Protein AF-A0A2V8DXC4-F1 (afdb_monomer_lite)

Radius of gyration: 36.64 Å; chains: 1; bounding box: 113×95×62 Å

Sequence (183 aa):
MDARTRLVAAATALSLLAVLVGGCGDRRRDRPPEAAGRSTDSPWFADVAPQSGLMFTHFNGMAGEFYYPEIMPPGVALFDYDNDGDLDVFIVQGQMLGSKTIDRALFPPRDRAVLRGRLFRNDLKVDADGARTLHFTDVTDASHLEAYGYGMGVATGDFNNDGTRYEHRQPSRTPWLDDEVTR

pLDDT: mean 79.73, std 20.32, range [39.53, 98.62]

Secondary structure (DSSP, 8-state):
--HHHHHHHHHHHHHHHSTTSS-------------------S-S----HHHH----------SSS--GGGGSPPPEEEE-SSSSSS-EEEE------TT--GGG-SS--S-GGGSB-EEEEE--EE-TT--EE--EEE-TTTTT---BS---------SS-----------------------

Structure (mmCIF, N/CA/C/O backbone):
data_AF-A0A2V8DXC4-F1
#
_entry.id   AF-A0A2V8DXC4-F1
#
loop_
_atom_site.group_PDB
_atom_site.id
_atom_site.type_symbol
_atom_site.label_atom_id
_atom_site.label_alt_id
_atom_site.label_comp_id
_atom_site.label_asym_id
_atom_site.label_entity_id
_atom_site.label_seq_id
_atom_site.pdbx_PDB_ins_code
_atom_site.Cartn_x
_atom_site.Cartn_y
_atom_site.Cartn_z
_atom_site.occupancy
_atom_site.B_iso_or_equiv
_atom_site.auth_seq_id
_atom_site.auth_comp_id
_atom_site.auth_asym_id
_atom_site.auth_atom_id
_atom_site.pdbx_PDB_model_num
ATOM 1 N N . MET A 1 1 ? 75.206 -54.430 15.138 1.00 52.84 1 MET A N 1
ATOM 2 C CA . MET A 1 1 ? 74.331 -53.639 16.031 1.00 52.84 1 MET A CA 1
ATOM 3 C C . MET A 1 1 ? 73.920 -54.537 17.183 1.00 52.84 1 MET A C 1
ATOM 5 O O . MET A 1 1 ? 73.466 -55.648 16.942 1.00 52.84 1 MET A O 1
ATOM 9 N N . ASP A 1 2 ? 74.232 -54.084 18.392 1.00 57.88 2 ASP A N 1
ATOM 10 C CA . ASP A 1 2 ? 74.420 -54.853 19.626 1.00 57.88 2 ASP A CA 1
ATOM 11 C C . ASP A 1 2 ? 73.086 -55.167 20.346 1.00 57.88 2 ASP A C 1
ATOM 13 O O . ASP A 1 2 ? 72.120 -54.408 20.248 1.00 57.88 2 ASP A O 1
ATOM 17 N N . ALA A 1 3 ? 73.016 -56.280 21.086 1.00 56.53 3 ALA A N 1
ATOM 18 C CA . ALA A 1 3 ? 71.826 -56.732 21.824 1.00 56.53 3 ALA A CA 1
ATOM 19 C C . ALA A 1 3 ? 71.376 -55.725 22.903 1.00 56.53 3 ALA A C 1
ATOM 21 O O . ALA A 1 3 ? 70.200 -55.668 23.267 1.00 56.53 3 ALA A O 1
ATOM 22 N N . ARG A 1 4 ? 72.291 -54.851 23.338 1.00 54.78 4 ARG A N 1
ATOM 23 C CA . ARG A 1 4 ? 72.015 -53.712 24.224 1.00 54.78 4 ARG A CA 1
ATOM 24 C C . ARG A 1 4 ? 71.121 -52.644 23.583 1.00 54.78 4 ARG A C 1
ATOM 26 O O . ARG A 1 4 ? 70.376 -51.976 24.292 1.00 54.78 4 ARG A O 1
ATOM 33 N N . THR A 1 5 ? 71.112 -52.519 22.255 1.00 55.12 5 THR A N 1
ATOM 34 C CA . THR A 1 5 ? 70.290 -51.526 21.540 1.00 55.12 5 THR A CA 1
ATOM 35 C C . THR A 1 5 ? 68.818 -51.949 21.438 1.00 55.12 5 THR A C 1
ATOM 37 O O . THR A 1 5 ? 67.937 -51.098 21.347 1.00 55.12 5 THR A O 1
ATOM 40 N N . ARG A 1 6 ? 68.515 -53.255 21.511 1.00 54.69 6 ARG A N 1
ATOM 41 C CA . ARG A 1 6 ? 67.132 -53.767 21.433 1.00 54.69 6 ARG A CA 1
ATOM 42 C C . ARG A 1 6 ? 66.376 -53.682 22.766 1.00 54.69 6 ARG A C 1
ATOM 44 O O . ARG A 1 6 ? 65.164 -53.496 22.749 1.00 54.69 6 ARG A O 1
ATOM 51 N N . LEU A 1 7 ? 67.073 -53.739 23.906 1.00 52.03 7 LEU A N 1
ATOM 52 C CA . LEU A 1 7 ? 66.443 -53.606 25.230 1.00 52.03 7 LEU A CA 1
ATOM 53 C C . LEU A 1 7 ? 66.030 -52.159 25.562 1.00 52.03 7 LEU A C 1
ATOM 55 O O . LEU A 1 7 ? 64.995 -51.948 26.188 1.00 52.03 7 LEU A O 1
ATOM 59 N N . VAL A 1 8 ? 66.793 -51.158 25.105 1.00 52.06 8 VAL A N 1
ATOM 60 C CA . VAL A 1 8 ? 66.476 -49.735 25.347 1.00 52.06 8 VAL A CA 1
ATOM 61 C C . VAL A 1 8 ? 65.245 -49.284 24.547 1.00 52.06 8 VAL A C 1
ATOM 63 O O . VAL A 1 8 ? 64.445 -48.491 25.044 1.00 52.06 8 VAL A O 1
ATOM 66 N N . ALA A 1 9 ? 65.038 -49.841 23.349 1.00 52.41 9 ALA A N 1
ATOM 67 C CA . ALA A 1 9 ? 63.873 -49.540 22.514 1.00 52.41 9 ALA A CA 1
ATOM 68 C C . ALA A 1 9 ? 62.559 -50.129 23.072 1.00 52.41 9 ALA A C 1
ATOM 70 O O . ALA A 1 9 ? 61.508 -49.501 22.974 1.00 52.41 9 ALA A O 1
ATOM 71 N N . ALA A 1 10 ? 62.604 -51.305 23.710 1.00 52.69 10 ALA A N 1
ATOM 72 C CA . ALA A 1 10 ? 61.412 -51.923 24.299 1.00 52.69 10 ALA A CA 1
ATOM 73 C C . ALA A 1 10 ? 60.960 -51.231 25.604 1.00 52.69 10 ALA A C 1
ATOM 75 O O . ALA A 1 10 ? 59.762 -51.084 25.842 1.00 52.69 10 ALA A O 1
ATOM 76 N N . ALA A 1 11 ?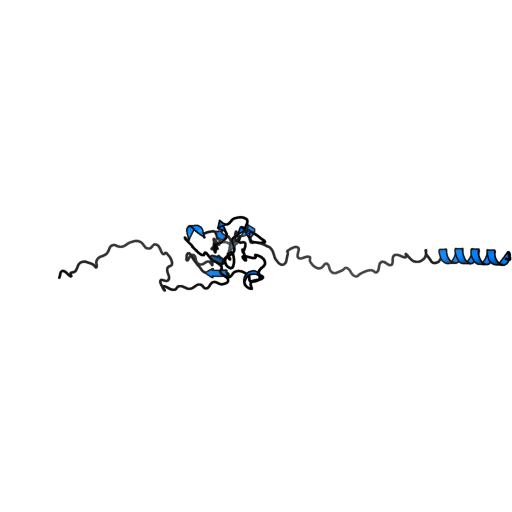 61.898 -50.744 26.426 1.00 51.50 11 ALA A N 1
ATOM 77 C CA . ALA A 1 11 ? 61.579 -50.062 27.687 1.00 51.50 11 ALA A CA 1
ATOM 78 C C . ALA A 1 11 ? 61.031 -48.627 27.493 1.00 51.50 11 ALA A C 1
ATOM 80 O O . ALA A 1 11 ? 60.248 -48.136 28.310 1.00 51.50 11 ALA A O 1
ATOM 81 N N . THR A 1 12 ? 61.381 -47.962 26.386 1.00 53.78 12 THR A N 1
ATOM 82 C CA . THR A 1 12 ? 60.858 -46.625 26.042 1.00 53.78 12 THR A CA 1
ATOM 83 C C . THR A 1 12 ? 59.471 -46.674 25.397 1.00 53.78 12 THR A C 1
ATOM 85 O O . THR A 1 12 ? 58.661 -45.783 25.646 1.00 53.78 12 THR A O 1
ATOM 88 N N . ALA A 1 13 ? 59.136 -47.743 24.665 1.00 52.12 13 ALA A N 1
ATOM 89 C CA . ALA A 1 13 ? 57.799 -47.917 24.091 1.00 52.12 13 ALA A CA 1
ATOM 90 C C . ALA A 1 13 ? 56.712 -48.201 25.149 1.00 52.12 13 ALA A C 1
ATOM 92 O O . ALA A 1 13 ? 55.579 -47.745 25.002 1.00 52.12 13 ALA A O 1
ATOM 93 N N . LEU A 1 14 ? 57.044 -48.890 26.248 1.00 50.69 14 LEU A N 1
ATOM 94 C CA . LEU A 1 14 ? 56.069 -49.194 27.307 1.00 50.69 14 LEU A CA 1
ATOM 95 C C . LEU A 1 14 ? 55.829 -48.013 28.267 1.00 50.69 14 LEU A C 1
ATOM 97 O O . LEU A 1 14 ? 54.757 -47.900 28.857 1.00 50.69 14 LEU A O 1
ATOM 101 N N . SER A 1 15 ? 56.786 -47.088 28.371 1.00 49.50 15 SER A N 1
ATOM 102 C CA . SER A 1 15 ? 56.660 -45.889 29.214 1.00 49.50 15 SER A CA 1
ATOM 103 C C . SER A 1 15 ? 55.850 -44.767 28.546 1.00 49.50 15 SER A C 1
ATOM 105 O O . SER A 1 15 ? 55.248 -43.952 29.240 1.00 49.50 15 SER A O 1
ATOM 107 N N . LEU A 1 16 ? 55.765 -44.745 27.208 1.00 46.94 16 LEU A N 1
ATOM 108 C CA . LEU A 1 16 ? 54.921 -43.788 26.478 1.00 46.94 16 LEU A CA 1
ATOM 109 C C . LEU A 1 16 ? 53.445 -44.208 26.380 1.00 46.94 16 LEU A C 1
ATOM 111 O O . LEU A 1 16 ? 52.593 -43.352 26.157 1.00 46.94 16 LEU A O 1
ATOM 115 N N . LEU A 1 17 ? 53.112 -45.485 26.602 1.00 49.25 17 LEU A N 1
ATOM 116 C CA . LEU A 1 17 ? 51.717 -45.943 26.600 1.00 49.25 17 LEU A CA 1
ATOM 117 C C . LEU A 1 17 ? 51.010 -45.715 27.952 1.00 49.25 17 LEU A C 1
ATOM 119 O O . LEU A 1 17 ? 49.793 -45.560 27.991 1.00 49.25 17 LEU A O 1
ATOM 123 N N . ALA A 1 18 ? 51.755 -45.616 29.059 1.00 51.28 18 ALA A N 1
ATOM 124 C CA . ALA A 1 18 ? 51.190 -45.382 30.393 1.00 51.28 18 ALA A CA 1
ATOM 125 C C . ALA A 1 18 ? 50.846 -43.905 30.684 1.00 51.28 18 ALA A C 1
ATOM 127 O O . ALA A 1 18 ? 50.049 -43.626 31.578 1.00 51.28 18 ALA A O 1
ATOM 128 N N . VAL A 1 19 ? 51.388 -42.949 29.919 1.00 51.59 19 VAL A N 1
ATOM 129 C CA . VAL A 1 19 ? 51.074 -41.512 30.078 1.00 51.59 19 VAL A CA 1
ATOM 130 C C . VAL A 1 19 ? 49.762 -41.123 29.375 1.00 51.59 19 VAL A C 1
ATOM 132 O O . VAL A 1 19 ? 49.167 -40.100 29.703 1.00 51.59 19 VAL A O 1
ATOM 135 N N . LEU A 1 20 ? 49.238 -41.960 28.473 1.00 52.56 20 LEU A N 1
ATOM 136 C CA . LEU A 1 20 ? 48.021 -41.662 27.704 1.00 52.56 20 LEU A CA 1
ATOM 137 C C . LEU A 1 20 ? 46.702 -42.089 28.377 1.00 52.56 20 LEU A C 1
ATOM 139 O O . LEU A 1 20 ? 45.640 -41.766 27.854 1.00 52.56 20 LEU A O 1
ATOM 143 N N . VAL A 1 21 ? 46.727 -42.766 29.534 1.00 57.12 21 VAL A N 1
ATOM 144 C CA . VAL A 1 21 ? 45.502 -43.306 30.176 1.00 57.12 21 VAL A CA 1
ATOM 145 C C . VAL A 1 21 ? 45.150 -42.618 31.511 1.00 57.12 21 VAL A C 1
ATOM 147 O O . VAL A 1 21 ? 44.091 -42.855 32.079 1.00 57.12 21 VAL A O 1
ATOM 150 N N . GLY A 1 22 ? 45.976 -41.692 32.008 1.00 52.38 22 GLY A N 1
ATOM 151 C CA . GLY A 1 22 ? 45.750 -41.019 33.302 1.00 52.38 22 GLY A CA 1
ATOM 152 C C . GLY A 1 22 ? 44.893 -39.743 33.275 1.00 52.38 22 GLY A C 1
ATOM 153 O O . GLY A 1 22 ? 44.819 -39.051 34.287 1.00 52.38 22 GLY A O 1
ATOM 154 N N . GLY A 1 23 ? 44.301 -39.376 32.132 1.00 51.03 23 GLY A N 1
ATOM 155 C CA . GLY A 1 23 ? 43.798 -38.015 31.886 1.00 51.03 23 GLY A CA 1
ATOM 156 C C . GLY A 1 23 ? 42.282 -37.794 31.880 1.00 51.03 23 GLY A C 1
ATOM 157 O O . GLY A 1 23 ? 41.865 -36.650 31.727 1.00 51.03 23 GLY A O 1
ATOM 158 N N . CYS A 1 24 ? 41.446 -38.822 32.049 1.00 56.56 24 CYS A N 1
ATOM 159 C CA . CYS A 1 24 ? 39.982 -38.672 32.065 1.00 56.56 24 CYS A CA 1
ATOM 160 C C . CYS A 1 24 ? 39.414 -38.920 33.467 1.00 56.56 24 CYS A C 1
ATOM 162 O O . CYS A 1 24 ? 38.613 -39.822 33.687 1.00 56.56 24 CYS A O 1
ATOM 164 N N . GLY A 1 25 ? 39.851 -38.110 34.431 1.00 51.03 25 GLY A N 1
ATOM 165 C CA . GLY A 1 25 ? 39.087 -37.897 35.654 1.00 51.03 25 GLY A CA 1
ATOM 166 C C . GLY A 1 25 ? 38.021 -36.844 35.375 1.00 51.03 25 GLY A C 1
ATOM 167 O O . GLY A 1 25 ? 38.364 -35.685 35.139 1.00 51.03 25 GLY A O 1
ATOM 168 N N . ASP A 1 26 ? 36.753 -37.249 35.383 1.00 58.12 26 ASP A N 1
ATOM 169 C CA . ASP A 1 26 ? 35.588 -36.372 35.261 1.00 58.12 26 ASP A CA 1
ATOM 170 C C . ASP A 1 26 ? 35.542 -35.411 36.460 1.00 58.12 26 ASP A C 1
ATOM 172 O O . ASP A 1 26 ? 34.917 -35.662 37.490 1.00 58.12 26 ASP A O 1
ATOM 176 N N . ARG A 1 27 ? 36.278 -34.298 36.369 1.00 59.12 27 ARG A N 1
ATOM 177 C CA . ARG A 1 27 ? 36.077 -33.158 37.259 1.00 59.12 27 ARG A CA 1
ATOM 178 C C . ARG A 1 27 ? 34.814 -32.459 36.784 1.00 59.12 27 ARG A C 1
ATOM 180 O O . ARG A 1 27 ? 34.893 -31.434 36.105 1.00 59.12 27 ARG A O 1
ATOM 187 N N . ARG A 1 28 ? 33.657 -32.983 37.198 1.00 56.34 28 ARG A N 1
ATOM 188 C CA . ARG A 1 28 ? 32.464 -32.157 37.382 1.00 56.34 28 ARG A CA 1
ATOM 189 C C . ARG A 1 28 ? 32.878 -30.983 38.262 1.00 56.34 28 ARG A C 1
ATOM 191 O O . ARG A 1 28 ? 32.972 -31.095 39.479 1.00 56.34 28 ARG A O 1
ATOM 198 N N . ARG A 1 29 ? 33.204 -29.853 37.635 1.00 59.19 29 ARG A N 1
ATOM 199 C CA . ARG A 1 29 ? 33.088 -28.568 38.307 1.00 59.19 29 ARG A CA 1
ATOM 200 C C . ARG A 1 29 ? 31.611 -28.462 38.637 1.00 59.19 29 ARG A C 1
ATOM 202 O O . ARG A 1 29 ? 30.799 -28.449 37.713 1.00 59.19 29 ARG A O 1
ATOM 209 N N . ASP A 1 30 ? 31.282 -28.421 39.921 1.00 58.06 30 ASP A N 1
ATOM 210 C CA . ASP A 1 30 ? 29.989 -27.930 40.375 1.00 58.06 30 ASP A CA 1
ATOM 211 C C . ASP A 1 30 ? 29.842 -26.507 39.834 1.00 58.06 30 ASP A C 1
ATOM 213 O O . ASP A 1 30 ? 30.326 -25.530 40.407 1.00 58.06 30 ASP A O 1
ATOM 217 N N . ARG A 1 31 ? 29.256 -26.397 38.638 1.00 57.31 31 ARG A N 1
ATOM 218 C CA . ARG A 1 31 ? 28.777 -25.131 38.113 1.00 57.31 31 ARG A CA 1
ATOM 219 C C . ARG A 1 31 ? 27.657 -24.732 39.075 1.00 57.31 31 ARG A C 1
ATOM 221 O O . ARG A 1 31 ? 26.743 -25.541 39.259 1.00 57.31 31 ARG A O 1
ATOM 228 N N . PRO A 1 32 ? 27.712 -23.540 39.697 1.00 64.94 32 PRO A N 1
ATOM 229 C CA . PRO A 1 32 ? 26.551 -23.009 40.402 1.00 64.94 32 PRO A CA 1
ATOM 230 C C . PRO A 1 32 ? 25.353 -23.140 39.461 1.00 64.94 32 PRO A C 1
ATOM 232 O O . PRO A 1 32 ? 25.566 -22.931 38.260 1.00 64.94 32 PRO A O 1
ATOM 235 N N . PRO A 1 33 ? 24.152 -23.520 39.940 1.00 61.75 33 PRO A N 1
ATOM 236 C CA . PRO A 1 33 ? 22.999 -23.653 39.065 1.00 61.75 33 PRO A CA 1
ATOM 237 C C . PRO A 1 33 ? 22.911 -22.372 38.249 1.00 61.75 33 PRO A C 1
ATOM 239 O O . PRO A 1 33 ? 22.786 -21.280 38.806 1.00 61.75 33 PRO A O 1
ATOM 242 N N . GLU A 1 34 ? 23.117 -22.515 36.939 1.00 62.31 34 GLU A N 1
ATOM 243 C CA . GLU A 1 34 ? 22.930 -21.441 35.983 1.00 62.31 34 GLU A CA 1
ATOM 244 C C . GLU A 1 34 ? 21.510 -20.980 36.244 1.00 62.31 34 GLU A C 1
ATOM 246 O O . GLU A 1 34 ? 20.576 -21.766 36.071 1.00 62.31 34 GLU A O 1
ATOM 251 N N . ALA A 1 35 ? 21.378 -19.790 36.842 1.00 63.12 35 ALA A N 1
ATOM 252 C CA . ALA A 1 35 ? 20.088 -19.220 37.168 1.00 63.12 35 ALA A CA 1
ATOM 253 C C . ALA A 1 35 ? 19.289 -19.337 35.884 1.00 63.12 35 ALA A C 1
ATOM 255 O O . ALA A 1 35 ? 19.708 -18.758 34.883 1.00 63.12 35 ALA A O 1
ATOM 256 N N . ALA A 1 36 ? 18.259 -20.188 35.898 1.00 60.59 36 ALA A N 1
ATOM 257 C CA . ALA A 1 36 ? 17.481 -20.503 34.721 1.00 60.59 36 ALA A CA 1
ATOM 258 C C . ALA A 1 36 ? 16.985 -19.166 34.184 1.00 60.59 36 ALA A C 1
ATOM 260 O O . ALA A 1 36 ? 16.075 -18.555 34.751 1.00 60.59 36 ALA A O 1
ATOM 261 N N . GLY A 1 37 ? 17.678 -18.656 33.163 1.00 56.62 37 GLY A N 1
ATOM 262 C CA . GLY A 1 37 ? 17.247 -17.480 32.449 1.00 56.62 37 GLY A CA 1
ATOM 263 C C . GLY A 1 37 ? 15.865 -17.853 31.977 1.00 56.62 37 GLY A C 1
ATOM 264 O O . GLY A 1 37 ? 15.719 -18.878 31.313 1.00 56.62 37 GLY A O 1
ATOM 265 N N . ARG A 1 38 ? 14.846 -17.114 32.424 1.00 56.72 38 ARG A N 1
ATOM 266 C CA . ARG A 1 38 ? 13.492 -17.311 31.922 1.00 56.72 38 ARG A CA 1
ATOM 267 C C . ARG A 1 38 ? 13.616 -17.255 30.406 1.00 56.72 38 ARG A C 1
ATOM 269 O O . ARG A 1 38 ? 13.903 -16.183 29.874 1.00 56.72 38 ARG A O 1
ATOM 276 N N . SER A 1 39 ? 13.466 -18.394 29.734 1.00 60.91 39 SER A N 1
ATOM 277 C CA . SER A 1 39 ? 13.194 -18.375 28.314 1.00 60.91 39 SER A CA 1
ATOM 278 C C . SER A 1 39 ? 11.861 -17.653 28.216 1.00 60.91 39 SER A C 1
ATOM 280 O O . SER A 1 39 ? 10.823 -18.122 28.678 1.00 60.91 39 SER A O 1
ATOM 282 N N . THR A 1 40 ? 11.890 -16.409 27.756 1.00 61.44 40 THR A N 1
ATOM 283 C CA . THR A 1 40 ? 10.672 -15.829 27.220 1.00 61.44 40 THR A CA 1
ATOM 284 C C . THR A 1 40 ? 10.445 -16.604 25.935 1.00 61.44 40 THR A C 1
ATOM 286 O O . THR A 1 40 ? 11.060 -16.293 24.921 1.00 61.44 40 THR A O 1
ATOM 289 N N . ASP A 1 41 ? 9.635 -17.660 26.000 1.00 77.00 41 ASP A N 1
ATOM 290 C CA . ASP A 1 41 ? 9.313 -18.529 24.858 1.00 77.00 41 ASP A CA 1
ATOM 291 C C . ASP A 1 41 ? 8.600 -17.768 23.715 1.00 77.00 41 ASP A C 1
ATOM 293 O O . ASP A 1 41 ? 8.325 -18.339 22.662 1.00 77.00 41 ASP A O 1
ATOM 297 N N . SER A 1 42 ? 8.330 -16.467 23.887 1.00 81.19 42 SER A N 1
ATOM 298 C CA . SER A 1 42 ? 7.840 -15.579 22.835 1.00 81.19 42 SER A CA 1
ATOM 299 C C . SER A 1 42 ? 8.979 -14.921 22.048 1.00 81.19 42 SER A C 1
ATOM 301 O O . SER A 1 42 ? 9.890 -14.339 22.649 1.00 81.19 42 SER A O 1
ATOM 303 N N . PRO A 1 43 ? 8.904 -14.927 20.705 1.00 88.31 43 PRO A N 1
ATOM 304 C CA . PRO A 1 43 ? 9.865 -14.225 19.870 1.00 88.31 43 PRO A CA 1
ATOM 305 C C . PRO A 1 43 ? 9.749 -12.707 20.069 1.00 88.31 43 PRO A C 1
ATOM 307 O O . PRO A 1 43 ? 8.675 -12.181 20.352 1.00 88.31 43 PRO A O 1
ATOM 310 N N . TRP A 1 44 ? 10.859 -11.988 19.887 1.00 92.19 44 TRP A N 1
ATOM 311 C CA . TRP A 1 44 ? 10.873 -10.519 19.972 1.00 92.19 44 TRP A CA 1
ATOM 312 C C . TRP A 1 44 ? 10.112 -9.842 18.831 1.00 92.19 44 TRP A C 1
ATOM 314 O O . TRP A 1 44 ? 9.613 -8.734 18.999 1.00 92.19 44 TRP A O 1
ATOM 324 N N . PHE A 1 45 ? 10.012 -10.517 17.688 1.00 92.56 45 PHE A N 1
ATOM 325 C CA . PHE A 1 45 ? 9.237 -10.080 16.537 1.00 92.56 45 PHE A CA 1
ATOM 326 C C . PHE A 1 45 ? 8.438 -11.260 16.002 1.00 92.56 45 PHE A C 1
ATOM 328 O O . PHE A 1 45 ? 8.952 -12.376 15.911 1.00 92.56 45 PHE A O 1
ATOM 335 N N . ALA A 1 46 ? 7.191 -10.999 15.634 1.00 91.38 46 ALA A N 1
ATOM 336 C CA . ALA A 1 46 ? 6.332 -11.950 14.954 1.00 91.38 46 ALA A CA 1
ATOM 337 C C . ALA A 1 46 ? 5.877 -11.330 13.636 1.00 91.38 46 ALA A C 1
ATOM 339 O O . ALA A 1 46 ? 5.477 -10.165 13.604 1.00 91.38 46 ALA A O 1
ATOM 340 N N . ASP A 1 47 ? 5.937 -12.109 12.560 1.00 93.50 47 ASP A N 1
ATOM 341 C CA . ASP A 1 47 ? 5.242 -11.750 11.331 1.00 93.50 47 ASP A CA 1
ATOM 342 C C . ASP A 1 47 ? 3.741 -11.968 11.551 1.00 93.50 47 ASP A C 1
ATOM 344 O O . ASP A 1 47 ? 3.284 -13.099 11.744 1.00 93.50 47 ASP A O 1
ATOM 348 N N . VAL A 1 48 ? 3.008 -10.856 11.593 1.00 94.81 48 VAL A N 1
ATOM 349 C CA . VAL A 1 48 ? 1.553 -10.825 11.767 1.00 94.81 48 VAL A CA 1
ATOM 350 C C . VAL A 1 48 ? 0.822 -10.433 10.485 1.00 94.81 48 VAL A C 1
ATOM 352 O O . VAL A 1 48 ? -0.400 -10.315 10.505 1.00 94.81 48 VAL A O 1
ATOM 355 N N . ALA A 1 49 ? 1.539 -10.206 9.378 1.00 95.25 49 ALA A N 1
ATOM 356 C CA . ALA A 1 49 ? 0.935 -9.742 8.133 1.00 95.25 49 ALA A CA 1
ATOM 357 C C . ALA A 1 49 ? -0.094 -10.739 7.557 1.00 95.25 49 ALA A C 1
ATOM 359 O O . ALA A 1 49 ? -1.169 -10.296 7.143 1.00 95.25 49 ALA A O 1
ATOM 360 N N . PRO A 1 50 ? 0.135 -12.071 7.594 1.00 95.94 50 PRO A N 1
ATOM 361 C CA . PRO A 1 50 ? -0.888 -13.037 7.189 1.00 95.94 50 PRO A CA 1
ATOM 362 C C . PRO A 1 50 ? -2.153 -13.002 8.058 1.00 95.94 50 PRO A C 1
ATOM 364 O O . PRO A 1 50 ? -3.254 -13.184 7.549 1.00 95.94 50 PRO A O 1
ATOM 367 N N . GLN A 1 51 ? -2.003 -12.789 9.367 1.00 95.94 51 GLN A N 1
ATOM 368 C CA . GLN A 1 51 ? -3.092 -12.807 10.346 1.00 95.94 51 GLN A CA 1
ATOM 369 C C . GLN A 1 51 ? -3.896 -11.510 10.304 1.00 95.94 51 GLN A C 1
ATOM 371 O O . GLN A 1 51 ? -5.117 -11.542 10.436 1.00 95.94 51 GLN A O 1
ATOM 376 N N . SER A 1 52 ? -3.217 -10.377 10.114 1.00 97.19 52 SER A N 1
ATOM 377 C CA . SER A 1 52 ? -3.870 -9.083 9.973 1.00 97.19 52 SER A CA 1
ATOM 378 C C . SER A 1 52 ? -4.497 -8.912 8.594 1.00 97.19 52 SER A C 1
ATOM 380 O O . SER A 1 52 ? -5.445 -8.159 8.474 1.00 97.19 52 SER A O 1
ATOM 382 N N . GLY A 1 53 ? -4.027 -9.613 7.558 1.00 97.25 53 GLY A N 1
ATOM 383 C CA . GLY A 1 53 ? -4.502 -9.433 6.182 1.00 97.25 53 GLY A CA 1
ATOM 384 C C . GLY A 1 53 ? -3.752 -8.345 5.405 1.00 97.25 53 GLY A C 1
ATOM 385 O O . GLY A 1 53 ? -4.014 -8.154 4.218 1.00 97.25 53 GLY A O 1
ATOM 386 N N . LEU A 1 54 ? -2.763 -7.682 6.021 1.00 97.00 54 LEU A N 1
ATOM 387 C CA . LEU A 1 54 ? -1.926 -6.666 5.374 1.00 97.00 54 LEU A CA 1
ATOM 388 C C . LEU A 1 54 ? -0.856 -7.316 4.481 1.00 97.00 54 LEU A C 1
ATOM 390 O O . LEU A 1 54 ? 0.339 -7.309 4.782 1.00 97.00 54 LEU A O 1
ATOM 394 N N . MET A 1 55 ? -1.293 -7.927 3.381 1.00 95.00 55 MET A N 1
ATOM 395 C CA . MET A 1 55 ? -0.431 -8.702 2.493 1.00 95.00 55 MET A CA 1
ATOM 396 C C . MET A 1 55 ? -0.049 -7.926 1.238 1.00 95.00 55 MET A C 1
ATOM 398 O O . MET A 1 55 ? -0.845 -7.738 0.321 1.00 95.00 55 MET A O 1
ATOM 402 N N . PHE A 1 56 ? 1.220 -7.529 1.171 1.00 94.12 56 PHE A N 1
ATOM 403 C CA . PHE A 1 56 ? 1.780 -6.774 0.058 1.00 94.12 56 PHE A CA 1
ATOM 404 C C . PHE A 1 56 ? 3.176 -7.281 -0.309 1.00 94.12 56 PHE A C 1
ATOM 406 O O . PHE A 1 56 ? 3.961 -7.690 0.543 1.00 94.12 56 PHE A O 1
ATOM 413 N N . THR A 1 57 ? 3.508 -7.246 -1.598 1.00 93.62 57 THR A N 1
ATOM 414 C CA . THR A 1 57 ? 4.863 -7.515 -2.087 1.00 93.62 57 THR A CA 1
ATOM 415 C C . THR A 1 57 ? 5.266 -6.397 -3.029 1.00 93.62 57 THR A C 1
ATOM 417 O O . THR A 1 57 ? 4.603 -6.153 -4.039 1.00 93.62 57 THR A O 1
ATOM 420 N N . HIS A 1 58 ? 6.362 -5.722 -2.696 1.00 94.56 58 HIS A N 1
ATOM 421 C CA . HIS A 1 58 ? 6.901 -4.671 -3.540 1.00 94.56 58 HIS A CA 1
ATOM 422 C C . HIS A 1 58 ? 7.604 -5.262 -4.762 1.00 94.56 58 HIS A C 1
ATOM 424 O O . HIS A 1 58 ? 8.400 -6.195 -4.646 1.00 94.56 58 HIS A O 1
ATOM 430 N N . PHE A 1 59 ? 7.332 -4.686 -5.925 1.00 95.44 59 PHE A N 1
ATOM 431 C CA . PHE A 1 59 ? 8.055 -4.949 -7.153 1.00 95.44 59 PHE A CA 1
ATOM 432 C C . PHE A 1 59 ? 8.967 -3.763 -7.465 1.00 95.44 59 PHE A C 1
ATOM 434 O O . PHE A 1 59 ? 8.498 -2.706 -7.872 1.00 95.44 59 PHE A O 1
ATOM 441 N N . ASN A 1 60 ? 10.275 -3.952 -7.305 1.00 94.62 60 ASN A N 1
ATOM 442 C CA . ASN A 1 60 ? 11.284 -2.902 -7.478 1.00 94.62 60 ASN A CA 1
ATOM 443 C C . ASN A 1 60 ? 11.759 -2.711 -8.934 1.00 94.62 60 ASN A C 1
ATOM 445 O O . ASN A 1 60 ? 12.690 -1.952 -9.185 1.00 94.62 60 ASN A O 1
ATOM 449 N N . GLY A 1 61 ? 11.191 -3.436 -9.905 1.00 94.88 61 GLY A N 1
ATOM 450 C CA . GLY A 1 61 ? 11.533 -3.261 -11.321 1.00 94.88 61 GLY A CA 1
ATOM 451 C C . GLY A 1 61 ? 12.914 -3.760 -11.751 1.00 94.88 61 GLY A C 1
ATOM 452 O O . GLY A 1 61 ? 13.323 -3.462 -12.875 1.00 94.88 61 GLY A O 1
ATOM 453 N N . MET A 1 62 ? 13.630 -4.504 -10.898 1.00 95.19 62 MET A N 1
ATOM 454 C CA . MET A 1 62 ? 15.025 -4.874 -11.143 1.00 95.19 62 MET A CA 1
ATOM 455 C C . MET A 1 62 ? 15.207 -5.680 -12.434 1.00 95.19 62 MET A C 1
ATOM 457 O O . MET A 1 62 ? 14.642 -6.765 -12.603 1.00 95.19 62 MET A O 1
ATOM 461 N N . ALA A 1 63 ? 16.070 -5.169 -13.314 1.00 95.81 63 ALA A N 1
ATOM 462 C CA . ALA A 1 63 ? 16.366 -5.771 -14.617 1.00 95.81 63 ALA A CA 1
ATOM 463 C C . ALA A 1 63 ? 17.861 -5.721 -14.993 1.00 95.81 63 ALA A C 1
ATOM 465 O O . ALA A 1 63 ? 18.197 -5.786 -16.179 1.00 95.81 63 ALA A O 1
ATOM 466 N N . GLY A 1 64 ? 18.746 -5.565 -14.000 1.00 93.75 64 GLY A N 1
ATOM 467 C CA . GLY A 1 64 ? 20.206 -5.608 -14.165 1.00 93.75 64 GLY A CA 1
ATOM 468 C C . GLY A 1 64 ? 20.892 -4.275 -14.491 1.00 93.75 64 GLY A C 1
ATOM 469 O O . GLY A 1 64 ? 22.070 -4.293 -14.829 1.00 93.75 64 GLY A O 1
ATOM 470 N N . GLU A 1 65 ? 20.190 -3.138 -14.395 1.00 92.88 65 GLU A N 1
ATOM 471 C CA . GLU A 1 65 ? 20.784 -1.803 -14.635 1.00 92.88 65 GLU A CA 1
ATOM 472 C C . GLU A 1 65 ? 21.279 -1.128 -13.356 1.00 92.88 65 GLU A C 1
ATOM 474 O O . GLU A 1 65 ? 21.920 -0.082 -13.436 1.00 92.88 65 GLU A O 1
ATOM 479 N N . PHE A 1 66 ? 20.987 -1.706 -12.185 1.00 92.44 66 PHE A N 1
ATOM 480 C CA . PHE A 1 66 ? 21.395 -1.171 -10.887 1.00 92.44 66 PHE A CA 1
ATOM 481 C C . PHE A 1 66 ? 20.894 0.260 -10.660 1.00 92.44 66 PHE A C 1
ATOM 483 O O . PHE A 1 66 ? 21.606 1.110 -10.116 1.00 92.44 66 PHE A O 1
ATOM 490 N N . TYR A 1 67 ? 19.665 0.551 -11.095 1.00 93.25 67 TYR A N 1
ATOM 491 C CA . TYR A 1 67 ? 19.071 1.854 -10.833 1.00 93.25 67 TYR A CA 1
ATOM 492 C C . TYR A 1 67 ? 18.897 2.060 -9.328 1.00 93.25 67 TYR A C 1
ATOM 494 O O . TYR A 1 67 ? 18.500 1.149 -8.606 1.00 93.25 67 TYR A O 1
ATOM 502 N N . TYR A 1 68 ? 19.124 3.288 -8.859 1.00 94.12 68 TYR A N 1
ATOM 503 C CA . TYR A 1 68 ? 18.939 3.641 -7.449 1.00 94.12 68 TYR A CA 1
ATOM 504 C C . TYR A 1 68 ? 17.574 3.203 -6.868 1.00 94.12 68 TYR A C 1
ATOM 506 O O . TYR A 1 68 ? 17.563 2.661 -5.765 1.00 94.12 68 TYR A O 1
ATOM 514 N N . PRO A 1 69 ? 16.432 3.332 -7.575 1.00 92.38 69 PRO A N 1
ATOM 515 C CA . PRO A 1 69 ? 15.152 2.861 -7.051 1.00 92.38 69 PRO A CA 1
ATOM 516 C C . PRO A 1 69 ? 15.068 1.346 -6.802 1.00 92.38 69 PRO A C 1
ATOM 518 O O . PRO A 1 69 ? 14.244 0.939 -5.992 1.00 92.38 69 PRO A O 1
ATOM 521 N N . GLU A 1 70 ? 15.915 0.511 -7.424 1.00 94.06 70 GLU A N 1
ATOM 522 C CA . GLU A 1 70 ? 15.890 -0.952 -7.238 1.00 94.06 70 GLU A CA 1
ATOM 523 C C . GLU A 1 70 ? 16.260 -1.371 -5.801 1.00 94.06 70 GLU A C 1
ATOM 525 O O . GLU A 1 70 ? 15.876 -2.454 -5.356 1.00 94.06 70 GLU A O 1
ATOM 530 N N . ILE A 1 71 ? 17.003 -0.527 -5.074 1.00 92.75 71 ILE A N 1
ATOM 531 C CA . ILE A 1 71 ? 17.422 -0.773 -3.683 1.00 92.75 71 ILE A CA 1
ATOM 532 C C . ILE A 1 71 ? 16.568 -0.027 -2.652 1.00 92.75 71 ILE A C 1
ATOM 534 O O . ILE A 1 71 ? 16.800 -0.164 -1.451 1.00 92.75 71 ILE A O 1
ATOM 538 N N . MET A 1 72 ? 15.605 0.776 -3.105 1.00 94.19 72 MET A N 1
ATOM 539 C CA . MET A 1 72 ? 14.762 1.586 -2.232 1.00 94.19 72 MET A CA 1
ATOM 540 C C . MET A 1 72 ? 13.454 0.855 -1.913 1.00 94.19 72 MET A C 1
ATOM 542 O O . MET A 1 72 ? 12.852 0.268 -2.813 1.00 94.19 72 MET A O 1
ATOM 546 N N . PRO A 1 73 ? 12.988 0.880 -0.651 1.00 93.19 73 PRO A N 1
ATOM 547 C CA . PRO A 1 73 ? 11.681 0.339 -0.299 1.00 93.19 73 PRO A CA 1
ATOM 548 C C . PRO A 1 73 ? 10.545 1.241 -0.818 1.00 93.19 73 PRO A C 1
ATOM 550 O O . PRO A 1 73 ? 10.777 2.415 -1.123 1.00 93.19 73 PRO A O 1
ATOM 553 N N . PRO A 1 74 ? 9.305 0.726 -0.878 1.00 95.38 74 PRO A N 1
ATOM 554 C CA . PRO A 1 74 ? 8.141 1.547 -1.182 1.00 95.38 74 PRO A CA 1
ATOM 555 C C . PRO A 1 74 ? 7.824 2.527 -0.047 1.00 95.38 74 PRO A C 1
ATOM 557 O O . PRO A 1 74 ? 8.180 2.311 1.113 1.00 95.38 74 PRO A O 1
ATOM 560 N N . GLY A 1 75 ? 7.069 3.570 -0.384 1.00 96.88 75 GLY A N 1
ATOM 561 C CA . GLY A 1 75 ? 6.442 4.459 0.588 1.00 96.88 75 GLY A CA 1
ATOM 562 C C . GLY A 1 75 ? 5.141 3.879 1.143 1.00 96.88 75 GLY A C 1
ATOM 563 O O . GLY A 1 75 ? 4.434 3.145 0.450 1.00 96.88 75 GLY A O 1
ATOM 564 N N . VAL A 1 76 ? 4.812 4.257 2.376 1.00 97.75 76 VAL A N 1
ATOM 565 C CA . VAL A 1 76 ? 3.558 3.904 3.053 1.00 97.75 76 VAL A CA 1
ATOM 566 C C . VAL A 1 76 ? 2.921 5.174 3.605 1.00 97.75 76 VAL A C 1
ATOM 568 O O . VAL A 1 76 ? 3.623 6.026 4.148 1.00 97.75 76 VAL A O 1
ATOM 571 N N . ALA A 1 77 ? 1.602 5.285 3.479 1.00 97.50 77 ALA A N 1
ATOM 572 C CA . ALA A 1 77 ? 0.801 6.299 4.146 1.00 97.50 77 ALA A CA 1
ATOM 573 C C . ALA A 1 77 ? -0.180 5.646 5.118 1.00 97.50 77 ALA A C 1
ATOM 575 O O . ALA A 1 77 ? -0.763 4.608 4.807 1.00 97.50 77 ALA A O 1
ATOM 576 N N . LEU A 1 78 ? -0.364 6.306 6.261 1.00 97.56 78 LEU A N 1
ATOM 577 C CA . LEU A 1 78 ? -1.418 6.019 7.227 1.00 97.56 78 LEU A CA 1
ATOM 578 C C . LEU A 1 78 ? -2.383 7.201 7.248 1.00 97.56 78 LEU A C 1
ATOM 580 O O . LEU A 1 78 ? -1.943 8.339 7.426 1.00 97.56 78 LEU A O 1
ATOM 584 N N . PHE A 1 79 ? -3.665 6.941 7.027 1.00 95.88 79 PHE A N 1
ATOM 585 C CA . PHE A 1 79 ? -4.724 7.950 7.018 1.00 95.88 79 PHE A CA 1
ATOM 586 C C . PHE A 1 79 ? -6.082 7.264 7.156 1.00 95.88 79 PHE A C 1
ATOM 588 O O . PHE A 1 79 ? -6.196 6.094 6.834 1.00 95.88 79 PHE A O 1
ATOM 595 N N . ASP A 1 80 ? -7.081 7.992 7.635 1.00 94.75 80 ASP A N 1
ATOM 596 C CA . ASP A 1 80 ? -8.459 7.511 7.764 1.00 94.75 80 ASP A CA 1
ATOM 597 C C . ASP A 1 80 ? -9.177 7.754 6.421 1.00 94.75 80 ASP A C 1
ATOM 599 O O . ASP A 1 80 ? -9.522 8.892 6.092 1.00 94.75 80 ASP A O 1
ATOM 603 N N . TYR A 1 81 ? -9.252 6.729 5.567 1.00 93.94 81 TYR A N 1
ATOM 604 C CA . TYR A 1 81 ? -9.769 6.828 4.198 1.00 93.94 81 TYR A CA 1
ATOM 605 C C . TYR A 1 81 ? -11.298 6.866 4.166 1.00 93.94 81 TYR A C 1
ATOM 607 O O . TYR A 1 81 ? -11.862 7.572 3.324 1.00 93.94 81 TYR A O 1
ATOM 615 N N . ASP A 1 82 ? -11.970 6.124 5.047 1.00 93.94 82 ASP A N 1
ATOM 616 C CA . ASP A 1 82 ? -13.434 6.050 5.078 1.00 93.94 82 ASP A CA 1
ATOM 617 C C . ASP A 1 82 ? -14.087 6.774 6.269 1.00 93.94 82 ASP A C 1
ATOM 619 O O . ASP A 1 82 ? -15.317 6.866 6.337 1.00 93.94 82 ASP A O 1
ATOM 623 N N . ASN A 1 83 ? -13.278 7.450 7.087 1.00 92.25 83 ASN A N 1
ATOM 624 C CA . ASN A 1 83 ? -13.673 8.296 8.213 1.00 92.25 83 ASN A CA 1
ATOM 625 C C . ASN A 1 83 ? -14.311 7.534 9.380 1.00 92.25 83 ASN A C 1
ATOM 627 O O . ASN A 1 83 ? -15.144 8.098 10.110 1.00 92.25 83 ASN A O 1
ATOM 631 N N . ASP A 1 84 ? -13.940 6.269 9.568 1.00 93.44 84 ASP A N 1
ATOM 632 C CA . ASP A 1 84 ? -14.432 5.433 10.661 1.00 93.44 84 ASP A CA 1
ATOM 633 C C . ASP A 1 84 ? -13.647 5.619 11.977 1.00 93.44 84 ASP A C 1
ATOM 635 O O . ASP A 1 84 ? -14.095 5.194 13.051 1.00 93.44 84 ASP A O 1
ATOM 639 N N . GLY A 1 85 ? -12.557 6.394 11.930 1.00 93.56 85 GLY A N 1
ATOM 640 C CA . GLY A 1 85 ? -11.748 6.778 13.079 1.00 93.56 85 GLY A CA 1
ATOM 641 C C . GLY A 1 85 ? -10.583 5.840 13.374 1.00 93.56 85 GLY A C 1
ATOM 642 O O . GLY A 1 85 ? -9.906 6.040 14.393 1.00 93.56 85 GLY A O 1
ATOM 643 N N . ASP A 1 86 ? -10.329 4.850 12.524 1.00 96.06 86 ASP A N 1
ATOM 644 C CA . ASP A 1 86 ? -9.098 4.081 12.537 1.00 96.06 86 ASP A CA 1
ATOM 645 C C . ASP A 1 86 ? -8.176 4.458 11.346 1.00 96.06 86 ASP A C 1
ATOM 647 O O . ASP A 1 86 ? -8.494 5.334 10.546 1.00 96.06 86 ASP A O 1
ATOM 651 N N . LEU A 1 87 ? -6.924 3.977 11.342 1.00 97.19 87 LEU A N 1
ATOM 652 C CA . LEU A 1 87 ? -5.965 4.338 10.289 1.00 97.19 87 LEU A CA 1
ATOM 653 C C . LEU A 1 87 ? -5.845 3.215 9.266 1.00 97.19 87 LEU A C 1
ATOM 655 O O . LEU A 1 87 ? -5.339 2.132 9.577 1.00 97.19 87 LEU A O 1
ATOM 659 N N . ASP A 1 88 ? -6.177 3.549 8.029 1.00 97.94 88 ASP A N 1
ATOM 660 C CA . ASP A 1 88 ? -5.979 2.722 6.852 1.00 97.94 88 ASP A CA 1
ATOM 661 C C . ASP A 1 88 ? -4.545 2.811 6.339 1.00 97.94 88 ASP A C 1
ATOM 663 O O . ASP A 1 88 ? -3.772 3.718 6.672 1.00 97.94 88 ASP A O 1
ATOM 667 N N . VAL A 1 89 ? -4.173 1.846 5.500 1.00 98.38 89 VAL A N 1
ATOM 668 C CA . VAL A 1 89 ? -2.816 1.727 4.969 1.00 98.38 89 VAL A CA 1
ATOM 669 C C . VAL A 1 89 ? -2.851 1.805 3.454 1.00 98.38 89 VAL A C 1
ATOM 671 O O . VAL A 1 89 ? -3.382 0.921 2.785 1.00 98.38 89 VAL A O 1
ATOM 674 N N . PHE A 1 90 ? -2.181 2.805 2.890 1.00 98.12 90 PHE A N 1
ATOM 675 C CA . PHE A 1 90 ? -1.829 2.798 1.474 1.00 98.12 90 PHE A CA 1
ATOM 676 C C . PHE A 1 90 ? -0.345 2.501 1.290 1.00 98.12 90 PHE A C 1
ATOM 678 O O . PHE A 1 90 ? 0.509 3.148 1.900 1.00 98.12 90 PHE A O 1
ATOM 685 N N . ILE A 1 91 ? -0.031 1.549 0.413 1.00 97.81 91 ILE A N 1
ATOM 686 C CA . ILE A 1 91 ? 1.341 1.167 0.076 1.00 97.81 91 ILE A CA 1
ATOM 687 C C . ILE A 1 91 ? 1.593 1.452 -1.400 1.00 97.81 91 ILE A C 1
ATOM 689 O O . ILE A 1 91 ? 0.880 0.970 -2.286 1.00 97.81 91 ILE A O 1
ATOM 693 N N . VAL A 1 92 ? 2.643 2.225 -1.663 1.00 96.94 92 VAL A N 1
ATOM 694 C CA . VAL A 1 92 ? 3.093 2.565 -3.012 1.00 96.94 92 VAL A CA 1
ATOM 695 C C . VAL A 1 92 ? 3.725 1.342 -3.671 1.00 96.94 92 VAL A C 1
ATOM 697 O O . VAL A 1 92 ? 4.405 0.545 -3.029 1.00 96.94 92 VAL A O 1
ATOM 700 N N . GLN A 1 93 ? 3.539 1.201 -4.979 1.00 96.00 93 GLN A N 1
ATOM 701 C CA . GLN A 1 93 ? 4.115 0.108 -5.750 1.00 96.00 93 GLN A CA 1
ATOM 702 C C . GLN A 1 93 ? 5.123 0.614 -6.782 1.00 96.00 93 GLN A C 1
ATOM 704 O O . GLN A 1 93 ? 5.085 1.772 -7.200 1.00 96.00 93 GLN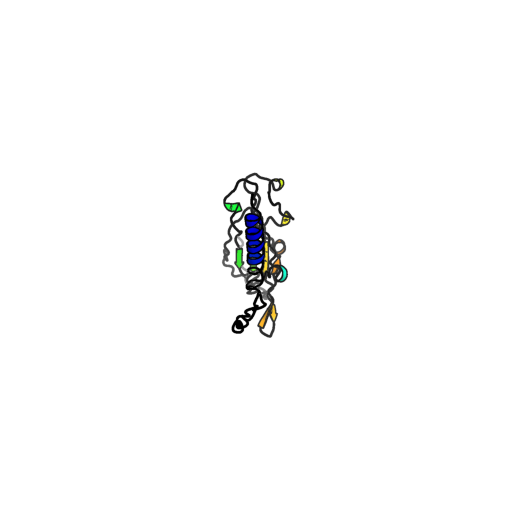 A O 1
ATOM 709 N N . GLY A 1 94 ? 6.038 -0.267 -7.176 1.00 94.81 94 GLY A N 1
ATOM 710 C CA . GLY A 1 94 ? 6.946 -0.036 -8.287 1.00 94.81 94 GLY A CA 1
ATOM 711 C C . GLY A 1 94 ? 6.445 -0.653 -9.593 1.00 94.81 94 GLY A C 1
ATOM 712 O O . GLY A 1 94 ? 5.416 -1.322 -9.681 1.00 94.81 94 GLY A O 1
ATOM 713 N N . GLN A 1 95 ? 7.209 -0.421 -10.646 1.00 94.69 95 GLN A N 1
ATOM 714 C CA . GLN A 1 95 ? 6.937 -0.884 -12.004 1.00 94.69 95 GLN A CA 1
ATOM 715 C C . GLN A 1 95 ? 8.256 -1.259 -12.677 1.00 94.69 95 GLN A C 1
ATOM 717 O O . GLN A 1 95 ? 9.319 -1.187 -12.065 1.00 94.69 95 GLN A O 1
ATOM 722 N N . MET A 1 96 ? 8.216 -1.665 -13.944 1.00 94.75 96 MET A N 1
ATOM 723 C CA . MET A 1 96 ? 9.454 -1.723 -14.720 1.00 94.75 96 MET A CA 1
ATOM 724 C C . MET A 1 96 ? 10.086 -0.331 -14.822 1.00 94.75 96 MET A C 1
ATOM 726 O O . MET A 1 96 ? 9.392 0.664 -15.032 1.00 94.75 96 MET A O 1
ATOM 730 N N . LEU A 1 97 ? 11.409 -0.273 -14.685 1.00 92.56 97 LEU A N 1
ATOM 731 C CA . LEU A 1 97 ? 12.184 0.954 -14.846 1.00 92.56 97 LEU A CA 1
ATOM 732 C C . LEU A 1 97 ? 12.680 1.101 -16.292 1.00 92.56 97 LEU A C 1
ATOM 734 O O . LEU A 1 97 ? 13.063 0.128 -16.949 1.00 92.56 97 LEU A O 1
ATOM 738 N N . GLY A 1 98 ? 12.705 2.343 -16.779 1.00 88.00 98 GLY A N 1
ATOM 739 C CA . GLY A 1 98 ? 13.111 2.666 -18.147 1.00 88.00 98 GLY A CA 1
ATOM 740 C C . GLY A 1 98 ? 12.119 2.160 -19.200 1.00 88.00 98 GLY A C 1
ATOM 741 O O . GLY A 1 98 ? 10.917 2.096 -18.965 1.00 88.00 98 GLY A O 1
ATOM 742 N N . SER A 1 99 ? 12.620 1.801 -20.382 1.00 88.81 99 SER A N 1
ATOM 743 C CA . SER A 1 99 ? 11.816 1.276 -21.500 1.00 88.81 99 SER A CA 1
ATOM 744 C C . SER A 1 99 ? 11.648 -0.249 -21.476 1.00 88.81 99 SER A C 1
ATOM 746 O O . SER A 1 99 ? 11.243 -0.851 -22.472 1.00 88.81 99 SER A O 1
ATOM 748 N N . LYS A 1 100 ? 12.001 -0.897 -20.361 1.00 91.06 100 LYS A N 1
ATOM 749 C CA . LYS A 1 100 ? 12.013 -2.355 -20.251 1.00 91.06 100 LYS A CA 1
ATOM 750 C C . LYS A 1 100 ? 10.621 -2.914 -20.002 1.00 91.06 100 LYS A C 1
ATOM 752 O O . LYS A 1 100 ? 9.796 -2.333 -19.306 1.00 91.06 100 LYS A O 1
ATOM 757 N N . THR A 1 101 ? 10.401 -4.107 -20.528 1.00 92.12 101 THR A N 1
ATOM 758 C CA . THR A 1 101 ? 9.184 -4.888 -20.337 1.00 92.12 101 THR A CA 1
ATOM 759 C C . THR A 1 101 ? 9.383 -5.944 -19.249 1.00 92.12 101 THR A C 1
ATOM 761 O O . THR A 1 101 ? 10.506 -6.321 -18.914 1.00 92.12 101 THR A O 1
ATOM 764 N N . ILE A 1 102 ? 8.280 -6.420 -18.671 1.00 92.44 102 ILE A N 1
ATOM 765 C CA . ILE A 1 102 ? 8.283 -7.305 -17.493 1.00 92.44 102 ILE A CA 1
ATOM 766 C C . ILE A 1 102 ? 8.990 -8.654 -17.715 1.00 92.44 102 ILE A C 1
ATOM 768 O O . ILE A 1 102 ? 9.455 -9.260 -16.758 1.00 92.44 102 ILE A O 1
ATOM 772 N N . ASP A 1 103 ? 9.132 -9.115 -18.961 1.00 92.88 103 ASP A N 1
ATOM 773 C CA . ASP A 1 103 ? 9.932 -10.296 -19.331 1.00 92.88 103 ASP A CA 1
ATOM 774 C C . ASP A 1 103 ? 11.434 -10.124 -19.065 1.00 92.88 103 ASP A C 1
ATOM 776 O O . ASP A 1 103 ? 12.174 -11.105 -19.039 1.00 92.88 103 ASP A O 1
ATOM 780 N N . ARG A 1 104 ? 11.891 -8.886 -18.850 1.00 95.25 104 ARG A N 1
ATOM 781 C CA . ARG A 1 104 ? 13.271 -8.567 -18.470 1.00 95.25 104 ARG A CA 1
ATOM 782 C C . ARG A 1 104 ? 13.474 -8.438 -16.965 1.00 95.25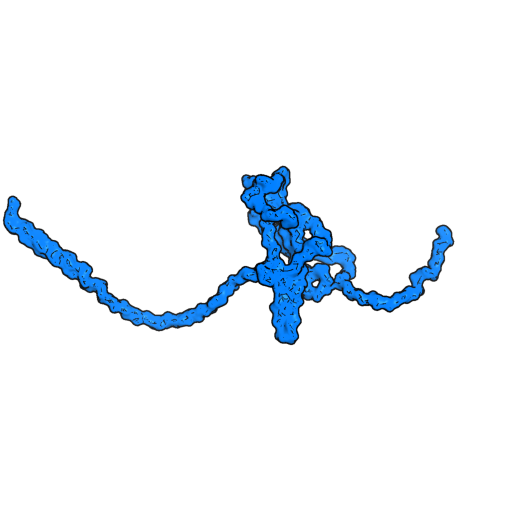 104 ARG A C 1
ATOM 784 O O . ARG A 1 104 ? 14.611 -8.234 -16.546 1.00 95.25 104 ARG A O 1
ATOM 791 N N . ALA A 1 105 ? 12.415 -8.541 -16.162 1.00 94.88 105 ALA A N 1
ATOM 792 C CA . ALA A 1 105 ? 12.536 -8.519 -14.711 1.00 94.88 105 ALA A CA 1
ATOM 793 C C . ALA A 1 105 ? 13.316 -9.749 -14.226 1.00 94.88 105 ALA A C 1
ATOM 795 O O . ALA A 1 105 ? 13.008 -10.876 -14.614 1.00 94.88 105 ALA A O 1
ATOM 796 N N . LEU A 1 106 ? 14.293 -9.544 -13.342 1.00 95.06 106 LEU A N 1
ATOM 797 C CA . LEU A 1 106 ? 15.025 -10.651 -12.715 1.00 95.06 106 LEU A CA 1
ATOM 798 C C . LEU A 1 106 ? 14.137 -11.435 -11.742 1.00 95.06 106 LEU A C 1
ATOM 800 O O . LEU A 1 106 ? 14.272 -12.650 -11.612 1.00 95.06 106 LEU A O 1
ATOM 804 N N . PHE A 1 107 ? 13.200 -10.738 -11.099 1.00 92.50 107 PHE A N 1
ATOM 805 C CA . PHE A 1 107 ? 12.220 -11.307 -10.178 1.00 92.50 107 PHE A CA 1
ATOM 806 C C . PHE A 1 107 ? 10.815 -10.871 -10.603 1.00 92.50 107 PHE A C 1
ATOM 808 O O . PHE A 1 107 ? 10.272 -9.919 -10.041 1.00 92.50 107 PHE A O 1
ATOM 815 N N . PRO A 1 108 ? 10.228 -11.501 -11.636 1.00 91.81 108 PRO A N 1
ATOM 816 C CA . PRO A 1 108 ? 8.908 -11.114 -12.109 1.00 91.81 108 PRO A CA 1
ATOM 817 C C . PRO A 1 108 ? 7.853 -11.341 -11.010 1.00 91.81 108 PRO A C 1
ATOM 819 O O . PRO A 1 108 ? 7.924 -12.339 -10.283 1.00 91.81 108 PRO A O 1
ATOM 822 N N . PRO A 1 109 ? 6.855 -10.450 -10.882 1.00 90.75 109 PRO A N 1
ATOM 823 C CA . PRO A 1 109 ? 5.763 -10.644 -9.942 1.00 90.75 109 PRO A CA 1
ATOM 824 C C . PRO A 1 109 ? 4.938 -11.867 -10.357 1.00 90.75 109 PRO A C 1
ATOM 826 O O . PRO A 1 109 ? 4.775 -12.155 -11.545 1.00 90.75 109 PRO A O 1
ATOM 829 N N . ARG A 1 110 ? 4.382 -12.579 -9.370 1.00 85.88 110 ARG A N 1
ATOM 830 C CA . ARG A 1 110 ? 3.540 -13.764 -9.619 1.00 85.88 110 ARG A CA 1
ATOM 831 C C . ARG A 1 110 ? 2.255 -13.421 -10.375 1.00 85.88 110 ARG A C 1
ATOM 833 O O . ARG A 1 110 ? 1.795 -14.221 -11.180 1.00 85.88 110 ARG A O 1
ATOM 840 N N . ASP A 1 111 ? 1.708 -12.240 -10.117 1.00 85.62 111 ASP A N 1
ATOM 841 C CA . ASP A 1 111 ? 0.527 -11.693 -10.774 1.00 85.62 111 ASP A CA 1
ATOM 842 C C . ASP A 1 111 ? 0.824 -10.248 -11.188 1.00 85.62 111 ASP A C 1
ATOM 844 O O . ASP A 1 111 ? 1.373 -9.478 -10.408 1.00 85.62 111 ASP A O 1
ATOM 848 N N . ARG A 1 112 ? 0.485 -9.869 -12.422 1.00 78.56 112 ARG A N 1
ATOM 849 C CA . ARG A 1 112 ? 0.701 -8.506 -12.928 1.00 78.56 112 ARG A CA 1
ATOM 850 C C . ARG A 1 112 ? -0.297 -7.500 -12.356 1.00 78.56 112 ARG A C 1
ATOM 852 O O . ARG A 1 112 ? 0.028 -6.316 -12.321 1.00 78.56 112 ARG A O 1
ATOM 859 N N . ALA A 1 113 ? -1.460 -7.945 -11.875 1.00 75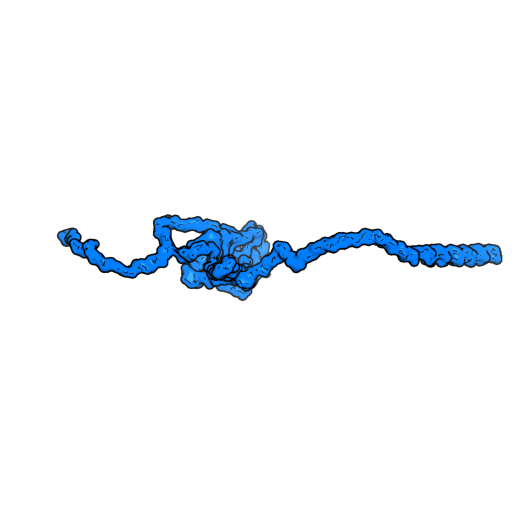.00 113 ALA A N 1
ATOM 860 C CA . ALA A 1 113 ? -2.448 -7.079 -11.227 1.00 75.00 113 ALA A CA 1
ATOM 861 C C . ALA A 1 113 ? -1.906 -6.412 -9.946 1.00 75.00 113 ALA A C 1
ATOM 863 O O . ALA A 1 113 ? -2.457 -5.417 -9.481 1.00 75.00 113 ALA A O 1
ATOM 864 N N . VAL A 1 114 ? -0.788 -6.911 -9.403 1.00 80.00 114 VAL A N 1
ATOM 865 C CA . VAL A 1 114 ? -0.124 -6.346 -8.219 1.00 80.00 114 VAL A CA 1
ATOM 866 C C . VAL A 1 114 ? 0.785 -5.155 -8.530 1.00 80.00 114 VAL A C 1
ATOM 868 O O . VAL A 1 114 ? 1.337 -4.586 -7.594 1.00 80.00 114 VAL A O 1
ATOM 871 N N . LEU A 1 115 ? 0.956 -4.768 -9.803 1.00 92.38 115 LEU A N 1
ATOM 872 C CA . LEU A 1 115 ? 1.819 -3.657 -10.234 1.00 92.38 115 LEU A CA 1
ATOM 873 C C . LEU A 1 115 ? 1.125 -2.280 -10.161 1.00 92.38 115 LEU A C 1
ATOM 875 O O . LEU A 1 115 ? 1.214 -1.456 -11.077 1.00 92.38 115 LEU A O 1
ATOM 879 N N . ARG A 1 116 ? 0.409 -2.056 -9.062 1.00 94.62 116 ARG A N 1
ATOM 880 C CA . ARG A 1 116 ? -0.224 -0.793 -8.674 1.00 94.62 116 ARG A CA 1
ATOM 881 C C . ARG A 1 116 ? -0.175 -0.646 -7.157 1.00 94.62 116 ARG A C 1
ATOM 883 O O . ARG A 1 116 ? -0.056 -1.652 -6.451 1.00 94.62 116 ARG A O 1
ATOM 890 N N . GLY A 1 117 ? -0.260 0.589 -6.673 1.00 96.38 117 GLY A N 1
ATOM 891 C CA . GLY A 1 117 ? -0.416 0.865 -5.247 1.00 96.38 117 GLY A CA 1
ATOM 892 C C . GLY A 1 117 ? -1.650 0.161 -4.682 1.00 96.38 117 GLY A C 1
ATOM 893 O O . GLY A 1 117 ? -2.606 -0.111 -5.410 1.00 96.38 117 GLY A O 1
ATOM 894 N N . ARG A 1 118 ? -1.605 -0.172 -3.394 1.00 96.69 118 ARG A N 1
ATOM 895 C CA . ARG A 1 118 ? -2.657 -0.941 -2.720 1.00 96.69 118 ARG A CA 1
ATOM 896 C C . ARG A 1 118 ? -3.174 -0.176 -1.521 1.00 96.69 118 ARG A C 1
ATOM 898 O O . ARG A 1 118 ? -2.369 0.333 -0.743 1.00 96.69 118 ARG A O 1
ATOM 905 N N . LEU A 1 119 ? -4.494 -0.104 -1.398 1.00 98.06 119 LEU A N 1
ATOM 906 C CA . LEU A 1 119 ? -5.175 0.483 -0.252 1.00 98.06 119 LEU A CA 1
ATOM 907 C C . LEU A 1 119 ? -5.824 -0.634 0.558 1.00 98.06 119 LEU A C 1
ATOM 909 O O . LEU A 1 119 ? -6.599 -1.433 0.030 1.00 98.06 119 LEU A O 1
ATOM 913 N N . PHE A 1 120 ? -5.495 -0.664 1.838 1.00 98.50 120 PHE A N 1
ATOM 914 C CA . PHE A 1 120 ? -6.030 -1.593 2.809 1.00 98.50 120 PHE A CA 1
ATOM 915 C C . PHE A 1 120 ? -6.832 -0.807 3.828 1.00 98.50 120 PHE A C 1
ATOM 917 O O . PHE A 1 120 ? -6.252 0.015 4.539 1.00 98.50 120 PHE A O 1
ATOM 924 N N . ARG A 1 121 ? -8.134 -1.082 3.892 1.00 98.62 121 ARG A N 1
ATOM 925 C CA . ARG A 1 121 ? -8.972 -0.561 4.959 1.00 98.62 121 ARG A CA 1
ATOM 926 C C . ARG A 1 121 ? -8.713 -1.363 6.222 1.00 98.62 121 ARG A C 1
ATOM 928 O O . ARG A 1 121 ? -8.694 -2.593 6.157 1.00 98.62 121 ARG A O 1
ATOM 935 N N . ASN A 1 122 ? -8.500 -0.697 7.336 1.00 98.38 122 ASN A N 1
ATOM 936 C CA . ASN A 1 122 ? -8.439 -1.314 8.639 1.00 98.38 122 ASN A CA 1
ATOM 937 C C . ASN A 1 122 ? -9.872 -1.539 9.153 1.00 98.38 122 ASN A C 1
ATOM 939 O O . ASN A 1 122 ? -10.707 -0.656 9.164 1.00 98.38 122 ASN A O 1
ATOM 943 N N . ASP A 1 123 ? -10.190 -2.780 9.500 1.00 97.62 123 ASP A N 1
ATOM 944 C CA . ASP A 1 123 ? -11.479 -3.176 10.060 1.00 97.62 123 ASP A CA 1
ATOM 945 C C . ASP A 1 123 ? -11.288 -3.470 11.560 1.00 97.62 123 ASP A C 1
ATOM 947 O O . ASP A 1 123 ? -11.580 -4.581 12.035 1.00 97.62 123 ASP A O 1
ATOM 951 N N . LEU A 1 124 ? -10.711 -2.517 12.307 1.00 97.06 124 LEU A N 1
ATOM 952 C CA . LEU A 1 124 ? -10.344 -2.717 13.708 1.00 97.06 124 LEU A CA 1
ATOM 953 C C . LEU A 1 124 ? -11.577 -3.064 14.542 1.00 97.06 124 LEU A C 1
ATOM 955 O O . LEU A 1 124 ? -12.529 -2.295 14.664 1.00 97.06 124 LEU A O 1
ATOM 959 N N . LYS A 1 125 ? -11.526 -4.208 15.225 1.00 96.88 125 LYS A N 1
ATOM 960 C CA . LYS A 1 125 ? -12.554 -4.583 16.202 1.00 96.88 125 LYS A CA 1
ATOM 961 C C . LYS A 1 125 ? -12.055 -4.327 17.607 1.00 96.88 125 LYS A C 1
ATOM 963 O O . LYS A 1 125 ? -10.969 -4.780 17.969 1.00 96.88 125 LYS A O 1
ATOM 968 N N . VAL A 1 126 ? -12.870 -3.628 18.391 1.00 96.44 126 VAL A N 1
ATOM 969 C CA . VAL A 1 126 ? -12.655 -3.425 19.823 1.00 96.44 126 VAL A CA 1
ATOM 970 C C . VAL A 1 126 ? -13.800 -4.093 20.574 1.00 96.44 126 VAL A C 1
ATOM 972 O O . VAL A 1 126 ? -14.952 -3.678 20.454 1.00 96.44 126 VAL A O 1
ATOM 975 N N . ASP A 1 127 ? -13.481 -5.141 21.324 1.00 96.50 127 ASP A N 1
ATOM 976 C CA . ASP A 1 127 ? -14.446 -5.876 22.133 1.00 96.50 127 ASP A CA 1
ATOM 977 C C . ASP A 1 127 ? -14.826 -5.089 23.399 1.00 96.50 127 ASP A C 1
ATOM 979 O O . ASP A 1 127 ? -14.180 -4.110 23.782 1.00 96.50 127 ASP A O 1
ATOM 983 N N . ALA A 1 128 ? -15.893 -5.516 24.082 1.00 96.31 128 ALA A N 1
ATOM 984 C CA . ALA A 1 128 ? -16.408 -4.830 25.272 1.00 96.31 128 ALA A CA 1
ATOM 985 C C . ALA A 1 128 ? -15.412 -4.793 26.449 1.00 96.31 128 ALA A C 1
ATOM 987 O O . ALA A 1 128 ? -15.500 -3.915 27.306 1.00 96.31 128 ALA A O 1
ATOM 988 N N . ASP A 1 129 ? -14.472 -5.737 26.496 1.00 96.75 129 ASP A N 1
ATOM 989 C CA . ASP A 1 129 ? -13.377 -5.788 27.470 1.00 96.75 129 ASP A CA 1
ATOM 990 C C . ASP A 1 129 ? -12.152 -4.952 27.046 1.00 96.75 129 ASP A C 1
ATOM 992 O O . ASP A 1 129 ? -11.167 -4.869 27.781 1.00 96.75 129 ASP A O 1
ATOM 996 N N . GLY A 1 130 ? -12.221 -4.300 25.882 1.00 95.62 130 GLY A N 1
ATOM 997 C CA . GLY A 1 130 ? -11.155 -3.495 25.302 1.00 95.62 130 GLY A CA 1
ATOM 998 C C . GLY A 1 130 ? -10.134 -4.291 24.487 1.00 95.62 130 GLY A C 1
ATOM 999 O O . GLY A 1 130 ? -9.165 -3.687 24.013 1.00 95.62 130 GLY A O 1
ATOM 1000 N N . ALA A 1 131 ? -10.317 -5.606 24.306 1.00 96.69 131 ALA A N 1
ATOM 1001 C CA . ALA A 1 131 ? -9.469 -6.394 23.421 1.00 96.69 131 ALA A CA 1
ATOM 1002 C C . ALA A 1 131 ? -9.569 -5.873 21.980 1.00 96.69 131 ALA A C 1
ATOM 1004 O O . ALA A 1 131 ? -10.638 -5.482 21.514 1.00 96.69 131 ALA A O 1
ATOM 1005 N N . ARG A 1 132 ? -8.430 -5.827 21.279 1.00 95.56 132 ARG A N 1
ATOM 1006 C CA . ARG A 1 132 ? -8.334 -5.291 19.917 1.00 95.56 132 ARG A CA 1
ATOM 1007 C C . ARG A 1 132 ? -7.925 -6.381 18.945 1.00 95.56 132 ARG A C 1
ATOM 1009 O O . ARG A 1 132 ? -6.871 -6.990 19.121 1.00 95.56 132 ARG A O 1
ATOM 1016 N N . THR A 1 133 ? -8.714 -6.562 17.895 1.00 96.25 133 THR A N 1
ATOM 1017 C CA . THR A 1 133 ? -8.384 -7.449 16.779 1.00 96.25 133 THR A CA 1
ATOM 1018 C C . THR A 1 133 ? -8.172 -6.603 15.535 1.00 96.25 133 THR A C 1
ATOM 1020 O O . THR A 1 133 ? -9.121 -6.036 14.999 1.00 96.25 133 THR A O 1
ATOM 1023 N N . LEU A 1 134 ? -6.914 -6.505 15.107 1.00 96.44 134 LEU A N 1
ATOM 1024 C CA . LEU A 1 134 ? -6.521 -5.782 13.902 1.00 96.44 134 LEU A CA 1
ATOM 1025 C C . LEU A 1 134 ? -6.767 -6.660 12.673 1.00 96.44 134 LEU A C 1
ATOM 1027 O O . LEU A 1 134 ? -6.260 -7.783 12.610 1.00 96.44 134 LEU A O 1
ATOM 1031 N N . HIS A 1 135 ? -7.509 -6.139 11.704 1.00 97.94 135 HIS A N 1
ATOM 1032 C CA . HIS A 1 135 ? -7.733 -6.786 10.419 1.00 97.94 135 HIS A CA 1
ATOM 1033 C C . HIS A 1 135 ? -7.687 -5.739 9.315 1.00 97.94 135 HIS A C 1
ATOM 1035 O O . HIS A 1 135 ? -8.132 -4.623 9.523 1.00 97.94 135 HIS A O 1
ATOM 1041 N N . PHE A 1 136 ? -7.158 -6.100 8.158 1.00 98.56 136 PHE A N 1
ATOM 1042 C CA . PHE A 1 136 ? -7.085 -5.257 6.986 1.00 98.56 136 PHE A CA 1
ATOM 1043 C C . PHE A 1 136 ? -7.767 -5.956 5.819 1.00 98.56 136 PHE A C 1
ATOM 1045 O O . PHE A 1 136 ? -7.391 -7.072 5.447 1.00 98.56 136 PHE A O 1
ATOM 1052 N N . THR A 1 137 ? -8.714 -5.260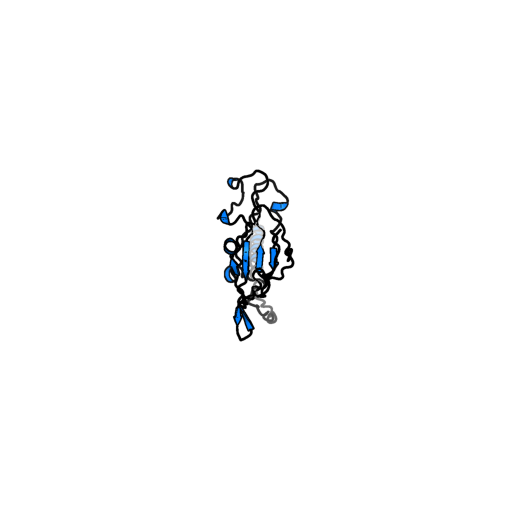 5.203 1.00 98.31 137 THR A N 1
ATOM 1053 C CA . THR A 1 137 ? -9.330 -5.659 3.943 1.00 98.31 137 THR A CA 1
ATOM 1054 C C . THR A 1 137 ? -8.692 -4.881 2.805 1.00 98.31 137 THR A C 1
ATOM 1056 O O . THR A 1 137 ? -8.616 -3.656 2.834 1.00 98.31 137 THR A O 1
ATOM 1059 N N . ASP A 1 138 ? -8.259 -5.577 1.755 1.00 97.19 138 ASP A N 1
ATOM 1060 C CA . ASP A 1 138 ? -7.841 -4.894 0.535 1.00 97.19 138 ASP A CA 1
ATOM 1061 C C . ASP A 1 138 ? -9.050 -4.280 -0.179 1.00 97.19 138 ASP A C 1
ATOM 1063 O O . ASP A 1 138 ? -9.919 -4.991 -0.688 1.00 97.19 138 ASP A O 1
ATOM 1067 N N . VAL A 1 139 ? -9.079 -2.953 -0.232 1.00 97.81 139 VAL A N 1
ATOM 1068 C CA . VAL A 1 139 ? -10.137 -2.164 -0.868 1.00 97.81 139 VAL A CA 1
ATOM 1069 C C . VAL A 1 139 ? -9.625 -1.438 -2.113 1.00 97.81 139 VAL A C 1
ATOM 1071 O O . VAL A 1 139 ? -10.236 -0.473 -2.567 1.00 97.81 139 VAL A O 1
ATOM 1074 N N . THR A 1 140 ? -8.513 -1.882 -2.706 1.00 96.19 140 THR A N 1
ATOM 1075 C CA . THR A 1 140 ? -7.892 -1.209 -3.860 1.00 96.19 140 THR A CA 1
ATOM 1076 C C . THR A 1 140 ? -8.877 -1.049 -5.020 1.00 96.19 140 THR A C 1
ATOM 1078 O O . THR A 1 140 ? -9.005 0.040 -5.570 1.00 96.19 140 THR A O 1
ATOM 1081 N N . ASP A 1 141 ? -9.615 -2.106 -5.368 1.00 95.12 141 ASP A N 1
ATOM 1082 C CA . ASP A 1 141 ? -10.610 -2.036 -6.447 1.00 95.12 141 ASP A CA 1
ATOM 1083 C C . ASP A 1 141 ? -11.879 -1.284 -6.024 1.00 95.12 141 ASP A C 1
ATOM 1085 O O . ASP A 1 141 ? -12.427 -0.507 -6.803 1.00 95.12 141 ASP A O 1
ATOM 1089 N N . ALA A 1 142 ? -12.332 -1.482 -4.782 1.00 96.25 142 ALA A N 1
ATOM 1090 C CA . ALA A 1 142 ? -13.547 -0.854 -4.259 1.00 96.25 142 ALA A CA 1
ATOM 1091 C C . ALA A 1 142 ? -13.405 0.666 -4.075 1.00 96.25 142 ALA A C 1
ATOM 1093 O O . ALA A 1 142 ? -14.386 1.392 -4.191 1.00 96.25 142 ALA A O 1
ATOM 1094 N N . SER A 1 143 ? -12.186 1.145 -3.823 1.00 95.00 143 SER A N 1
ATOM 1095 C CA . SER A 1 143 ? -11.869 2.570 -3.698 1.00 95.00 143 SER A CA 1
ATOM 1096 C C . SER A 1 143 ? -11.677 3.275 -5.041 1.00 95.00 143 SER A C 1
ATOM 1098 O O . SER A 1 143 ? -11.506 4.492 -5.065 1.00 95.00 143 SER A O 1
ATOM 1100 N N . HIS A 1 144 ? -11.702 2.532 -6.156 1.00 94.19 144 HIS A N 1
ATOM 1101 C CA . HIS A 1 144 ? -11.399 3.037 -7.499 1.00 94.19 144 HIS A CA 1
ATOM 1102 C C . HIS A 1 144 ? -10.004 3.672 -7.616 1.00 94.19 144 HIS A C 1
ATOM 1104 O O . HIS A 1 144 ? -9.771 4.558 -8.439 1.00 94.19 144 HIS A O 1
ATOM 1110 N N . LEU A 1 145 ? -9.058 3.220 -6.791 1.00 92.94 145 LEU A N 1
ATOM 1111 C CA . LEU A 1 145 ? -7.706 3.750 -6.773 1.00 92.94 145 LEU A CA 1
ATOM 1112 C C . LEU A 1 145 ? -6.896 3.285 -7.990 1.00 92.94 145 LEU A C 1
ATOM 1114 O O . LEU A 1 145 ? -6.584 2.104 -8.147 1.00 92.94 145 LEU A O 1
ATOM 1118 N N . GLU A 1 146 ? -6.456 4.242 -8.806 1.00 92.44 146 GLU A N 1
ATOM 1119 C CA . GLU A 1 146 ? -5.630 4.009 -9.997 1.00 92.44 146 GLU A CA 1
ATOM 1120 C C . GLU A 1 146 ? -4.176 4.470 -9.794 1.00 92.44 146 GLU A C 1
ATOM 1122 O O . GLU A 1 146 ? -3.634 5.299 -10.524 1.00 92.44 146 GLU A O 1
ATOM 1127 N N . ALA A 1 147 ? -3.508 3.925 -8.775 1.00 93.06 147 ALA A N 1
ATOM 1128 C CA . ALA A 1 147 ? -2.117 4.253 -8.453 1.00 93.06 147 ALA A CA 1
ATOM 1129 C C . ALA A 1 147 ? -1.113 3.424 -9.282 1.00 93.06 147 ALA A C 1
ATOM 1131 O O . ALA A 1 147 ? -0.460 2.514 -8.763 1.00 93.06 147 ALA A O 1
ATOM 1132 N N . TYR A 1 148 ? -0.994 3.724 -10.576 1.00 92.31 148 TYR A N 1
ATOM 1133 C CA . TYR A 1 148 ? -0.055 3.063 -11.491 1.00 92.31 148 TYR A CA 1
ATOM 1134 C C . TYR A 1 148 ? 1.258 3.839 -11.658 1.00 92.31 148 TYR A C 1
ATOM 1136 O O . TYR A 1 148 ? 1.307 5.059 -11.525 1.00 92.31 148 TYR A O 1
ATOM 1144 N N . GLY A 1 149 ? 2.323 3.125 -12.022 1.00 90.19 149 GLY A N 1
ATOM 1145 C CA . GLY A 1 149 ? 3.650 3.698 -12.259 1.00 90.19 149 GLY A CA 1
ATOM 1146 C C . GLY A 1 149 ? 4.666 3.292 -11.197 1.00 90.19 149 GLY A C 1
ATOM 1147 O O . GLY A 1 149 ? 4.383 2.469 -10.330 1.00 90.19 149 GLY A O 1
ATOM 1148 N N . TYR A 1 150 ? 5.878 3.838 -11.304 1.00 93.69 150 TYR A N 1
ATOM 1149 C CA . TYR A 1 150 ? 6.929 3.600 -10.320 1.00 93.69 150 TYR A CA 1
ATOM 1150 C C . TYR A 1 150 ? 6.885 4.687 -9.249 1.00 93.69 150 TYR A C 1
ATOM 1152 O O . TYR A 1 150 ? 7.309 5.816 -9.497 1.00 93.69 150 TYR A O 1
ATOM 1160 N N . GLY A 1 151 ? 6.388 4.353 -8.061 1.00 92.06 151 GLY A N 1
ATOM 1161 C CA . GLY A 1 151 ? 6.393 5.259 -6.919 1.00 92.06 151 GLY A CA 1
ATOM 1162 C C . GLY A 1 151 ? 7.399 4.843 -5.843 1.00 92.06 151 GLY A C 1
ATOM 1163 O O . GLY A 1 151 ? 7.708 3.667 -5.677 1.00 92.06 151 GLY A O 1
ATOM 1164 N N . MET A 1 152 ? 7.898 5.828 -5.092 1.00 93.31 152 MET A N 1
ATOM 1165 C CA . MET A 1 152 ? 8.810 5.616 -3.952 1.00 93.31 152 MET A CA 1
ATOM 1166 C C . MET A 1 152 ? 8.297 6.233 -2.648 1.00 93.31 152 MET A C 1
ATOM 1168 O O . MET A 1 152 ? 8.720 5.838 -1.570 1.00 93.31 152 MET A O 1
ATOM 1172 N N . GLY A 1 153 ? 7.389 7.202 -2.727 1.00 93.44 153 GLY A N 1
ATOM 1173 C CA . GLY A 1 153 ? 6.875 7.927 -1.573 1.00 93.44 153 GLY A CA 1
ATOM 1174 C C . GLY A 1 153 ? 5.417 8.298 -1.774 1.00 93.44 153 GLY A C 1
ATOM 1175 O O . GLY A 1 153 ? 4.920 8.304 -2.900 1.00 93.44 153 GLY A O 1
ATOM 1176 N N . VAL A 1 154 ? 4.746 8.604 -0.672 1.00 96.06 154 VAL A N 1
ATOM 1177 C CA . VAL A 1 154 ? 3.366 9.083 -0.647 1.00 96.06 154 VAL A CA 1
ATOM 1178 C C . VAL A 1 154 ? 3.222 10.128 0.454 1.00 96.06 154 VAL A C 1
ATOM 1180 O O . VAL A 1 154 ? 3.896 10.054 1.480 1.00 96.06 154 VAL A O 1
ATOM 1183 N N . ALA A 1 155 ? 2.355 11.107 0.217 1.00 94.44 155 ALA A N 1
ATOM 1184 C CA . ALA A 1 155 ? 1.900 12.075 1.201 1.00 94.44 155 ALA A CA 1
ATOM 1185 C C . ALA A 1 155 ? 0.369 12.121 1.160 1.00 94.44 155 ALA A C 1
ATOM 1187 O O . ALA A 1 155 ? -0.221 11.956 0.091 1.00 94.44 155 ALA A O 1
ATOM 1188 N N . THR A 1 156 ? -0.259 12.339 2.311 1.00 92.50 156 THR A N 1
ATOM 1189 C CA . THR A 1 156 ? -1.716 12.428 2.454 1.00 92.50 156 THR A CA 1
ATOM 1190 C C . THR A 1 156 ? -2.113 13.802 2.978 1.00 92.50 156 THR A C 1
ATOM 1192 O O . THR A 1 156 ? -1.352 14.457 3.693 1.00 92.50 156 THR A O 1
ATOM 1195 N N . GLY A 1 157 ? -3.305 14.254 2.594 1.00 88.88 157 GLY A N 1
ATOM 1196 C CA . GLY A 1 157 ? -3.888 15.502 3.066 1.00 88.88 157 GLY A CA 1
ATOM 1197 C C . GLY A 1 157 ? -5.288 15.713 2.502 1.00 88.88 157 GLY A C 1
ATOM 1198 O O . GLY A 1 157 ? -5.571 15.309 1.375 1.00 88.88 157 GLY A O 1
ATOM 1199 N N . ASP A 1 158 ? -6.142 16.363 3.290 1.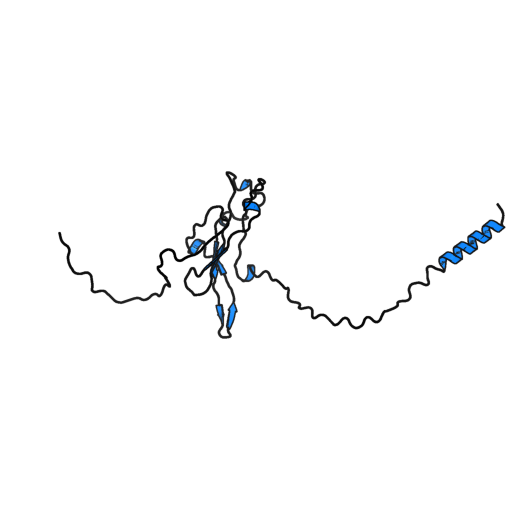00 86.00 158 ASP A N 1
ATOM 1200 C CA . ASP A 1 158 ? -7.441 16.866 2.845 1.00 86.00 158 ASP A CA 1
ATOM 1201 C C . ASP A 1 158 ? -7.211 18.119 1.986 1.00 86.00 158 ASP A C 1
ATOM 1203 O O . ASP A 1 158 ? -7.033 19.231 2.486 1.00 86.00 158 ASP A O 1
ATOM 1207 N N . PHE A 1 159 ? -7.101 17.916 0.675 1.00 85.88 159 PHE A N 1
ATOM 1208 C CA . PHE A 1 159 ? -6.779 18.992 -0.259 1.00 85.88 159 PHE A CA 1
ATOM 1209 C C . PHE A 1 159 ? -7.970 19.914 -0.540 1.00 85.88 159 PHE A C 1
ATOM 1211 O O . PHE A 1 159 ? -7.775 21.110 -0.762 1.00 85.88 159 PHE A O 1
ATOM 1218 N N . ASN A 1 160 ? -9.191 19.375 -0.578 1.00 86.12 160 ASN A N 1
ATOM 1219 C CA . ASN A 1 160 ? -10.390 20.156 -0.884 1.00 86.12 160 ASN A CA 1
ATOM 1220 C C . ASN A 1 160 ? -11.042 20.754 0.373 1.00 86.12 160 ASN A C 1
ATOM 1222 O O . ASN A 1 160 ? -11.942 21.585 0.232 1.00 86.12 160 ASN A O 1
ATOM 1226 N N . ASN A 1 161 ? -10.537 20.407 1.563 1.00 83.12 161 ASN A N 1
ATOM 1227 C CA . ASN A 1 161 ? -10.974 20.917 2.857 1.00 83.12 161 ASN A CA 1
ATOM 1228 C C . ASN A 1 161 ? -12.484 20.711 3.063 1.00 83.12 161 ASN A C 1
ATOM 1230 O O . ASN A 1 161 ? -13.179 21.599 3.568 1.00 83.12 161 ASN A O 1
ATOM 1234 N N . ASP A 1 162 ? -13.007 19.572 2.601 1.00 81.00 162 ASP A N 1
ATOM 1235 C CA . ASP A 1 162 ? -14.428 19.244 2.732 1.00 81.00 162 ASP A CA 1
ATOM 1236 C C . ASP A 1 162 ? -14.753 18.489 4.030 1.00 81.00 162 ASP A C 1
ATOM 1238 O O . ASP A 1 162 ? -15.924 18.413 4.412 1.00 81.00 162 ASP A O 1
ATOM 1242 N N . GLY A 1 163 ? -13.728 18.006 4.748 1.00 72.44 163 GLY A N 1
ATOM 1243 C CA . GLY A 1 163 ? -13.851 17.389 6.066 1.00 72.44 163 GLY A CA 1
ATOM 1244 C C . GLY A 1 163 ? -14.824 16.208 6.130 1.00 72.44 163 GLY A C 1
ATOM 1245 O O . GLY A 1 163 ? -15.413 15.971 7.190 1.00 72.44 163 GLY A O 1
ATOM 1246 N N . THR A 1 164 ? -15.076 15.516 5.014 1.00 62.22 164 THR A N 1
ATOM 1247 C CA . THR A 1 164 ? -16.215 14.597 4.918 1.00 62.22 164 THR A CA 1
ATOM 1248 C C . THR A 1 164 ? -16.061 13.313 5.735 1.00 62.22 164 THR A C 1
ATOM 1250 O O . THR A 1 164 ? -15.605 12.294 5.245 1.00 62.22 164 THR A O 1
ATOM 1253 N N . ARG A 1 165 ? -16.643 13.322 6.943 1.00 51.47 165 ARG A N 1
ATOM 1254 C CA . ARG A 1 165 ? -17.352 12.175 7.541 1.00 51.47 165 ARG A CA 1
ATOM 1255 C C . ARG A 1 165 ? -18.713 12.013 6.855 1.00 51.47 165 ARG A C 1
ATOM 1257 O O . ARG A 1 165 ? -19.525 12.938 6.912 1.00 51.47 165 ARG A O 1
ATOM 1264 N N . TYR A 1 166 ? -19.023 10.854 6.269 1.00 40.84 166 TYR A N 1
ATOM 1265 C CA . TYR A 1 166 ? -20.378 10.527 5.792 1.00 40.84 166 TYR A CA 1
ATOM 1266 C C . TYR A 1 166 ? -21.350 10.329 6.974 1.00 40.84 166 TYR A C 1
ATOM 1268 O O . TYR A 1 166 ? -21.798 9.223 7.263 1.00 40.84 166 TYR A O 1
ATOM 1276 N N . GLU A 1 167 ? -21.739 11.402 7.666 1.00 44.56 167 GLU A N 1
ATOM 1277 C CA . GLU A 1 167 ? -22.967 11.380 8.460 1.00 44.56 167 GLU A CA 1
ATOM 1278 C C . GLU A 1 167 ? -24.152 11.447 7.492 1.00 44.56 167 GLU A C 1
ATOM 1280 O O . GLU A 1 167 ? -24.498 12.497 6.947 1.00 44.56 167 GLU A O 1
ATOM 1285 N N . HIS A 1 168 ? -24.795 10.302 7.268 1.00 39.53 168 HIS A N 1
ATOM 1286 C CA . HIS A 1 168 ? -26.061 10.218 6.556 1.00 39.53 168 HIS A CA 1
ATOM 1287 C C . HIS A 1 168 ? -27.163 10.913 7.373 1.00 39.53 168 HIS A C 1
ATOM 1289 O O . HIS A 1 168 ? -27.973 10.279 8.043 1.00 39.53 168 HIS A O 1
ATOM 1295 N N . ARG A 1 169 ? -27.216 12.245 7.320 1.00 39.84 169 ARG A N 1
ATOM 1296 C CA . ARG A 1 169 ? -28.392 13.007 7.735 1.00 39.84 169 ARG A CA 1
ATOM 1297 C C . ARG A 1 169 ? -29.269 13.244 6.510 1.00 39.84 169 ARG A C 1
ATOM 1299 O O . ARG A 1 169 ? -29.019 14.131 5.706 1.00 39.84 169 ARG A O 1
ATOM 1306 N N . GLN A 1 170 ? -30.331 12.462 6.388 1.00 40.91 170 GLN A N 1
ATOM 1307 C CA . GLN A 1 170 ? -31.539 12.841 5.647 1.00 40.91 170 GLN A CA 1
ATOM 1308 C C . GLN A 1 170 ? -32.703 12.868 6.655 1.00 40.91 170 GLN A C 1
ATOM 1310 O O . GLN A 1 170 ? -32.664 12.071 7.595 1.00 40.91 170 GLN A O 1
ATOM 1315 N N . PRO A 1 171 ? -33.785 13.657 6.479 1.00 56.59 171 PRO A N 1
ATOM 1316 C CA . PRO A 1 171 ? -34.018 14.763 5.539 1.00 56.59 171 PRO A CA 1
ATOM 1317 C C . PRO A 1 171 ? -34.686 16.000 6.201 1.00 56.59 171 PRO A C 1
ATOM 1319 O O . PRO A 1 171 ? -35.396 15.886 7.199 1.00 56.59 171 PRO A O 1
ATOM 1322 N N . SER A 1 172 ? -34.636 17.171 5.564 1.00 39.69 172 SER A N 1
ATOM 1323 C CA . SER A 1 172 ? -35.845 18.004 5.475 1.00 39.69 172 SER A CA 1
ATOM 1324 C C . SER A 1 172 ? -35.850 18.827 4.189 1.00 39.69 172 SER A C 1
ATOM 1326 O O . SER A 1 172 ? -34.858 19.421 3.778 1.00 39.69 172 SER A O 1
ATOM 1328 N N . ARG A 1 173 ? -37.004 18.775 3.521 1.00 43.16 173 ARG A N 1
ATOM 1329 C CA . ARG A 1 173 ? -37.370 19.547 2.335 1.00 43.16 173 ARG A CA 1
ATOM 1330 C C . ARG A 1 173 ? -37.099 21.048 2.529 1.00 43.16 173 ARG A C 1
ATOM 1332 O O . ARG A 1 173 ? -37.306 21.586 3.611 1.00 43.16 173 ARG A O 1
ATOM 1339 N N . THR A 1 174 ? -36.697 21.670 1.424 1.00 51.41 174 THR A N 1
ATOM 1340 C CA . THR A 1 174 ? -36.500 23.103 1.133 1.00 51.41 174 THR A CA 1
ATOM 1341 C C . THR A 1 174 ? -37.590 24.038 1.672 1.00 51.41 174 THR A C 1
ATOM 1343 O O . THR A 1 174 ? -38.728 23.605 1.862 1.00 51.41 174 THR A O 1
ATOM 1346 N N . PRO A 1 175 ? -37.282 25.346 1.807 1.00 40.41 175 PRO A N 1
ATOM 1347 C CA . PRO A 1 175 ? -37.913 26.290 0.874 1.00 40.41 175 PRO A CA 1
ATOM 1348 C C . PRO A 1 175 ? -37.060 27.547 0.609 1.00 40.41 175 PRO A C 1
ATOM 1350 O O . PRO A 1 175 ? -37.359 28.596 1.155 1.00 40.41 175 PRO A O 1
ATOM 1353 N N . TRP A 1 176 ? -36.012 27.479 -0.214 1.00 39.88 176 TRP A N 1
ATOM 1354 C CA . TRP A 1 176 ? -35.355 28.697 -0.717 1.00 39.88 176 TRP A CA 1
ATOM 1355 C C . TRP A 1 176 ? -34.803 28.439 -2.110 1.00 39.88 176 TRP A C 1
ATOM 1357 O O . TRP A 1 176 ? -33.618 28.177 -2.244 1.00 39.88 176 TRP A O 1
ATOM 1367 N N . LEU A 1 177 ? -35.680 28.410 -3.113 1.00 40.84 177 LEU A N 1
ATOM 1368 C CA . LEU A 1 177 ? -35.372 28.685 -4.523 1.00 40.84 177 LEU A CA 1
ATOM 1369 C C . LEU A 1 177 ? -36.704 28.776 -5.291 1.00 40.84 177 LEU A C 1
ATOM 1371 O O . LEU A 1 177 ? -36.963 28.018 -6.214 1.00 40.84 177 LEU A O 1
ATOM 1375 N N . ASP A 1 178 ? -37.554 29.702 -4.860 1.00 45.34 178 ASP A N 1
ATOM 1376 C CA . ASP A 1 178 ? -38.446 30.428 -5.757 1.00 45.34 178 ASP A CA 1
ATOM 1377 C C . ASP A 1 178 ? -38.087 31.894 -5.515 1.00 45.34 178 ASP A C 1
ATOM 1379 O O . ASP A 1 178 ? -38.349 32.404 -4.432 1.00 45.34 178 ASP A O 1
ATOM 1383 N N . ASP A 1 179 ? -37.318 32.483 -6.429 1.00 42.72 179 ASP A N 1
ATOM 1384 C CA . ASP A 1 179 ? -37.481 33.871 -6.869 1.00 42.72 179 ASP A CA 1
ATOM 1385 C C . ASP A 1 179 ? -36.453 34.186 -7.968 1.00 42.72 179 ASP A C 1
ATOM 1387 O O . ASP A 1 179 ? -35.242 34.221 -7.762 1.00 42.72 179 ASP A O 1
ATOM 1391 N N . GLU A 1 180 ? -37.011 34.349 -9.166 1.00 42.38 180 GLU A N 1
ATOM 1392 C CA . GLU A 1 180 ? -36.635 35.309 -10.203 1.00 42.38 180 GLU A CA 1
ATOM 1393 C C . GLU A 1 180 ? -35.147 35.540 -10.522 1.00 42.38 180 GLU A C 1
ATOM 1395 O O . GLU A 1 180 ? -34.467 36.304 -9.852 1.00 42.38 180 GLU A O 1
ATOM 1400 N N . VAL A 1 181 ? -34.724 35.105 -11.717 1.00 41.59 181 VAL A N 1
ATOM 1401 C CA . VAL A 1 181 ? -34.329 36.061 -12.770 1.00 41.59 181 VAL A CA 1
ATOM 1402 C C . VAL A 1 181 ? -34.787 35.505 -14.116 1.00 41.59 181 VAL A C 1
ATOM 1404 O O . VAL A 1 181 ? -34.164 34.627 -14.708 1.00 41.59 181 VAL A O 1
ATOM 1407 N N . THR A 1 182 ? -35.885 36.070 -14.612 1.00 45.78 182 THR A N 1
ATOM 1408 C CA . THR A 1 182 ? -36.128 36.178 -16.050 1.00 45.78 182 THR A CA 1
ATOM 1409 C C . THR A 1 182 ? -35.585 37.539 -16.469 1.00 45.78 182 THR A C 1
ATOM 1411 O O . THR A 1 182 ? -36.154 38.555 -16.067 1.00 45.78 182 THR A O 1
ATOM 1414 N N . ARG A 1 183 ? -34.494 37.562 -17.238 1.00 44.22 183 ARG A N 1
ATOM 1415 C CA . ARG A 1 183 ? -34.202 38.508 -18.329 1.00 44.22 183 ARG A CA 1
ATOM 1416 C C . ARG A 1 183 ? -32.896 38.137 -19.013 1.00 44.22 183 ARG A C 1
ATOM 1418 O O . ARG A 1 183 ? -31.905 37.917 -18.289 1.00 44.22 183 ARG A O 1
#

Foldseek 3Di:
DDPVVVVVVVVVVVVVVVVVPPPPDPPPPPDPPPPPPPPPVDDPDDPCCVVQVVDADADQQDQPPPDPSSPAAWAKDWDQPQPPPGTKIKTAHADHPDPDDQVRHPDRDPDPVRQFIWIWDWPWDQDPVRDIDTHTDTCCVVVVDDGHHGHRYDDDDDPVPPPDDPPPDDDDDDDDPPDDDDD